Protein AF-A0AAU9UBU6-F1 (afdb_monomer_lite)

pLDDT: mean 78.29, std 16.38, range [29.89, 96.75]

Sequence (109 aa):
MESQPGSSRQNLKDINSPRKKRQKTETTLYRTENRPIFYMDETWVNAGHTVSKTYVDTTITSKRKAFMEGLNTGAKNPTSKGRRLIVVHMGNENGFVEGSDDIFKSKNR

Radius of gyration: 22.54 Å; chains: 1; bounding box: 45×50×51 Å

Secondary structure (DSSP, 8-state):
---PPP-----HHHHT-HHHHHHHHHHHHHHHTT----EEEEEEEETT---SS----SS---HHHHHHTT----PPPPSSS--EEEEEEEEETTEEPTT--EEEEPPP-

Organism: Euphydryas editha (NCBI:txid104508)

Structure (mmCIF, N/CA/C/O backbone):
data_AF-A0AAU9UBU6-F1
#
_entry.id   AF-A0AAU9UBU6-F1
#
loop_
_atom_site.group_PDB
_atom_site.id
_atom_site.type_symbol
_atom_site.label_atom_id
_atom_site.label_alt_id
_atom_site.label_comp_id
_atom_site.label_asym_id
_atom_site.label_entity_id
_atom_site.label_seq_id
_atom_site.pdbx_PDB_ins_code
_atom_site.Cartn_x
_atom_site.Cartn_y
_atom_site.Cartn_z
_atom_site.occupancy
_atom_site.B_iso_or_equiv
_atom_site.auth_seq_id
_atom_site.auth_comp_id
_atom_site.auth_asym_id
_atom_site.auth_atom_id
_atom_site.pdbx_PDB_model_num
ATOM 1 N N . MET A 1 1 ? 16.026 32.617 -10.563 1.00 37.94 1 MET A N 1
ATOM 2 C CA . MET A 1 1 ? 14.874 31.820 -11.031 1.00 37.94 1 MET A CA 1
ATOM 3 C C . MET A 1 1 ? 14.283 31.163 -9.800 1.00 37.94 1 MET A C 1
ATOM 5 O O . MET A 1 1 ? 14.974 30.425 -9.114 1.00 37.94 1 MET A O 1
ATOM 9 N N . GLU A 1 2 ? 13.101 31.627 -9.429 1.00 29.89 2 GLU A N 1
ATOM 10 C CA . GLU A 1 2 ? 12.518 31.578 -8.089 1.00 29.89 2 GLU A CA 1
ATOM 11 C C . GLU A 1 2 ? 11.993 30.173 -7.751 1.00 29.89 2 GLU A C 1
ATOM 13 O O . GLU A 1 2 ? 11.184 29.603 -8.483 1.00 29.89 2 GLU A O 1
ATOM 18 N N . SER A 1 3 ? 12.487 29.593 -6.657 1.00 34.97 3 SER A N 1
ATOM 19 C CA . SER A 1 3 ? 12.009 28.323 -6.113 1.00 34.97 3 SER A CA 1
ATOM 20 C C . SER A 1 3 ? 10.662 28.533 -5.420 1.00 34.97 3 SER A C 1
ATOM 22 O O . SER A 1 3 ? 10.596 29.173 -4.371 1.00 34.97 3 SER A O 1
ATOM 24 N N . GLN A 1 4 ? 9.595 27.980 -5.992 1.00 38.53 4 GLN A N 1
ATOM 25 C CA . GLN A 1 4 ? 8.274 27.923 -5.362 1.00 38.53 4 GLN A CA 1
ATOM 26 C C . GLN A 1 4 ? 8.366 27.159 -4.022 1.00 38.53 4 GLN A C 1
ATOM 28 O O . GLN A 1 4 ? 8.841 26.018 -4.020 1.00 38.53 4 GLN A O 1
ATOM 33 N N . PRO A 1 5 ? 7.943 27.737 -2.882 1.00 39.50 5 PRO A N 1
ATOM 34 C CA . PRO A 1 5 ? 7.977 27.039 -1.605 1.00 39.50 5 PRO A CA 1
ATOM 35 C C . PRO A 1 5 ? 6.912 25.938 -1.575 1.00 39.50 5 PRO A C 1
ATOM 37 O O . PRO A 1 5 ? 5.749 26.148 -1.919 1.00 39.50 5 PRO A O 1
ATOM 40 N N . GLY A 1 6 ? 7.340 24.747 -1.153 1.00 39.25 6 GLY A N 1
ATOM 41 C CA . GLY A 1 6 ? 6.499 23.569 -0.995 1.00 39.25 6 GLY A CA 1
ATOM 42 C C . GLY A 1 6 ? 5.266 23.841 -0.134 1.00 39.25 6 GLY A C 1
ATOM 43 O O . GLY A 1 6 ? 5.326 24.508 0.900 1.00 39.25 6 GLY A O 1
ATOM 44 N N . SER A 1 7 ? 4.143 23.282 -0.581 1.00 38.84 7 SER A N 1
ATOM 45 C CA . SER A 1 7 ? 2.844 23.291 0.089 1.00 38.84 7 SER A CA 1
ATOM 46 C C . SER A 1 7 ? 2.886 22.466 1.385 1.00 38.84 7 SER A C 1
ATOM 48 O O . SER A 1 7 ? 2.368 21.358 1.462 1.00 38.84 7 SER A O 1
ATOM 50 N N . SER A 1 8 ? 3.533 23.006 2.418 1.00 45.56 8 SER A N 1
ATOM 51 C CA . SER A 1 8 ? 3.509 22.490 3.791 1.00 45.56 8 SER A CA 1
ATOM 52 C C . SER A 1 8 ? 2.718 23.440 4.680 1.00 45.56 8 SER A C 1
ATOM 54 O O . SER A 1 8 ? 3.243 24.075 5.590 1.00 45.56 8 SER A O 1
ATOM 56 N N . ARG A 1 9 ? 1.418 23.544 4.405 1.00 45.09 9 ARG A N 1
ATOM 57 C CA . ARG A 1 9 ? 0.410 23.973 5.380 1.00 45.09 9 ARG A CA 1
ATOM 58 C C . ARG A 1 9 ? -0.836 23.127 5.150 1.00 45.09 9 ARG A C 1
ATOM 60 O O . ARG A 1 9 ? -1.749 23.542 4.445 1.00 45.09 9 ARG A O 1
ATOM 67 N N . GLN A 1 10 ? -0.880 21.930 5.739 1.00 51.00 10 GLN A N 1
ATOM 68 C CA . GLN A 1 10 ? -2.179 21.309 6.001 1.00 51.00 10 GLN A CA 1
ATOM 69 C C . GLN A 1 10 ? -2.999 22.331 6.799 1.00 51.00 10 GLN A C 1
ATOM 71 O O . GLN A 1 10 ? -2.522 22.862 7.806 1.00 51.00 10 GLN A O 1
ATOM 76 N N . ASN A 1 11 ? -4.184 22.687 6.306 1.00 52.12 11 ASN A N 1
ATOM 77 C CA . ASN A 1 11 ? -5.015 23.702 6.933 1.00 52.12 11 ASN A CA 1
ATOM 78 C C . ASN A 1 11 ? -5.342 23.265 8.370 1.00 52.12 11 ASN A C 1
ATOM 80 O O . ASN A 1 11 ? -5.914 22.200 8.585 1.00 52.12 11 ASN A O 1
ATOM 84 N N . LEU A 1 12 ? -5.051 24.111 9.365 1.00 50.69 12 LEU A N 1
ATOM 85 C CA . LEU A 1 12 ? -5.399 23.890 10.782 1.00 50.69 12 LEU A CA 1
ATOM 86 C C . LEU A 1 12 ? -6.899 23.560 10.982 1.00 50.69 12 LEU A C 1
ATOM 88 O O . LEU A 1 12 ? -7.284 22.899 11.947 1.00 50.69 12 LEU A O 1
ATOM 92 N N . LYS A 1 13 ? -7.742 23.968 10.024 1.00 54.09 13 LYS A N 1
ATOM 93 C CA . LYS A 1 13 ? -9.177 23.664 9.944 1.00 54.09 13 LYS A CA 1
ATOM 94 C C . LYS A 1 13 ? -9.475 22.163 9.791 1.00 54.09 13 LYS A C 1
ATOM 96 O O . LYS A 1 13 ? -10.476 21.691 10.324 1.00 54.09 13 LYS A O 1
ATOM 101 N N . ASP A 1 14 ? -8.591 21.400 9.152 1.00 60.66 14 ASP A N 1
ATOM 102 C CA . ASP A 1 14 ? -8.806 19.974 8.877 1.00 60.66 14 ASP A CA 1
ATOM 103 C C . ASP A 1 14 ? -8.525 19.092 10.096 1.00 60.66 14 ASP A C 1
ATOM 105 O O . ASP A 1 14 ? -9.095 18.006 10.221 1.00 60.66 14 ASP A O 1
ATOM 109 N N . ILE A 1 15 ? -7.666 19.550 11.015 1.00 61.66 15 ILE A N 1
ATOM 110 C CA . ILE A 1 15 ? -7.303 18.836 12.251 1.00 61.66 15 ILE A CA 1
ATOM 111 C C . ILE A 1 15 ? -8.511 18.735 13.194 1.00 61.66 15 ILE A C 1
ATOM 113 O O . ILE A 1 15 ? -8.723 17.695 13.813 1.00 61.66 15 ILE A O 1
ATOM 117 N N . ASN A 1 16 ? -9.347 19.776 13.239 1.00 71.88 16 ASN A N 1
ATOM 118 C CA . ASN A 1 16 ? -10.497 19.877 14.142 1.00 71.88 16 ASN A CA 1
ATOM 119 C C . ASN A 1 16 ? -11.857 19.628 13.472 1.00 71.88 16 ASN A C 1
ATOM 121 O O . ASN A 1 16 ? -12.894 19.920 14.075 1.00 71.88 16 ASN A O 1
ATOM 125 N N . SER A 1 17 ? -11.874 19.083 12.253 1.00 81.19 17 SER A N 1
ATOM 126 C CA . SER A 1 17 ? -13.122 18.816 11.535 1.00 81.19 17 SER A CA 1
ATOM 127 C C . SER A 1 17 ? -14.050 17.870 12.327 1.00 81.19 17 SER A C 1
ATOM 129 O O . SER A 1 17 ? -13.572 16.912 12.950 1.00 81.19 17 SER A O 1
ATOM 131 N N . PRO A 1 18 ? -15.384 18.076 12.293 1.00 83.44 18 PRO A N 1
ATOM 132 C CA . PRO A 1 18 ? -16.340 17.196 12.973 1.00 83.44 18 PRO A CA 1
ATOM 133 C C . PRO A 1 18 ? -16.183 15.721 12.584 1.00 83.44 18 PRO A C 1
ATOM 135 O O . PRO A 1 18 ? -16.309 14.835 13.426 1.00 83.44 18 PRO A O 1
ATOM 138 N N . ARG A 1 19 ? -15.824 15.454 11.319 1.00 82.75 19 ARG A N 1
ATOM 139 C CA . ARG A 1 19 ? -15.543 14.101 10.821 1.00 82.75 19 ARG A CA 1
ATOM 140 C C . ARG A 1 19 ? -14.370 13.435 11.539 1.00 82.75 19 ARG A C 1
ATOM 142 O O . ARG A 1 19 ? -14.538 12.314 12.009 1.00 82.75 19 ARG A O 1
ATOM 149 N N . LYS A 1 20 ? -13.218 14.110 11.665 1.00 79.94 20 LYS A N 1
ATOM 150 C CA . LYS A 1 20 ? -12.055 13.545 12.377 1.00 79.94 20 LYS A CA 1
ATOM 151 C C . LYS A 1 20 ? -12.348 13.309 13.854 1.00 79.94 20 LYS A C 1
ATOM 153 O O . LYS A 1 20 ? -11.949 12.279 14.393 1.00 79.94 20 LYS A O 1
ATOM 158 N N . LYS A 1 21 ? -13.065 14.236 14.501 1.00 81.25 21 LYS A N 1
ATOM 159 C CA . LYS A 1 21 ? -13.488 14.071 15.900 1.00 81.25 21 LYS A CA 1
ATOM 160 C C . LYS A 1 21 ? -14.355 12.822 16.067 1.00 81.25 21 LYS A C 1
ATOM 162 O O . LYS A 1 21 ? -14.033 11.989 16.904 1.00 81.25 21 LYS A O 1
ATOM 167 N N . ARG A 1 22 ? -15.379 12.653 15.221 1.00 83.94 22 ARG A N 1
ATOM 168 C CA . ARG A 1 22 ? -16.263 11.477 15.242 1.00 83.94 22 ARG A CA 1
ATOM 169 C C . ARG A 1 22 ? -15.494 10.172 15.042 1.00 83.94 22 ARG A C 1
ATOM 171 O O . ARG A 1 22 ? -15.649 9.261 15.845 1.00 83.94 22 ARG A O 1
ATOM 178 N N . GLN A 1 23 ? -14.622 10.110 14.034 1.00 84.25 23 GLN A N 1
ATOM 179 C CA . GLN A 1 23 ? -13.811 8.921 13.766 1.00 84.25 23 GLN A CA 1
ATOM 180 C C . GLN A 1 23 ? -12.959 8.535 14.982 1.00 84.25 23 GLN A C 1
ATOM 182 O O . GLN A 1 23 ? -12.974 7.383 15.398 1.00 84.25 23 GLN A O 1
ATOM 187 N N . LYS A 1 24 ? -12.273 9.504 15.607 1.00 80.19 24 LYS A N 1
ATOM 188 C CA . LYS A 1 24 ? -11.465 9.260 16.811 1.00 80.19 24 LYS A CA 1
ATOM 189 C C . LYS A 1 24 ? -12.307 8.723 17.975 1.00 80.19 24 LYS A C 1
ATOM 191 O O . LYS A 1 24 ? -11.853 7.820 18.681 1.00 80.19 24 LYS A O 1
ATOM 196 N N . THR A 1 25 ? -13.517 9.252 18.161 1.00 86.69 25 THR A N 1
ATOM 197 C CA . THR A 1 25 ? -14.455 8.772 19.186 1.00 86.69 25 THR A CA 1
ATOM 198 C C . THR A 1 25 ? -14.891 7.335 18.904 1.00 86.69 25 THR A C 1
ATOM 200 O O . THR A 1 25 ? -14.771 6.488 19.782 1.00 86.69 25 THR A O 1
ATOM 203 N N . GLU A 1 26 ? -15.305 7.026 17.675 1.00 87.94 26 GLU A N 1
ATOM 204 C CA . GLU A 1 26 ? -15.742 5.681 17.272 1.00 87.94 26 GLU A CA 1
ATOM 205 C C . GLU A 1 26 ? -14.627 4.645 17.400 1.00 87.94 26 GLU A C 1
ATOM 207 O O . GLU A 1 26 ? -14.831 3.583 17.978 1.00 87.94 26 GLU A O 1
ATOM 212 N N . THR A 1 27 ? -13.413 4.968 16.946 1.00 88.06 27 THR A N 1
ATOM 213 C CA . THR A 1 27 ? -12.263 4.068 17.100 1.00 88.06 27 THR A CA 1
ATOM 214 C C . THR A 1 27 ? -11.952 3.803 18.576 1.00 88.06 27 THR A C 1
ATOM 216 O O . THR A 1 27 ? -11.604 2.684 18.935 1.00 88.06 27 THR A O 1
ATOM 219 N N . THR A 1 28 ? -12.088 4.809 19.446 1.00 90.69 28 THR A N 1
ATOM 220 C CA . THR A 1 28 ? -11.907 4.625 20.897 1.00 90.69 28 THR A CA 1
ATOM 221 C C . THR A 1 28 ? -12.964 3.684 21.475 1.00 90.69 28 THR A C 1
ATOM 223 O O . THR A 1 28 ? -12.606 2.757 22.194 1.00 90.69 28 THR A O 1
ATOM 226 N N . LEU A 1 29 ? -14.236 3.872 21.110 1.00 93.38 29 LEU A N 1
ATOM 227 C CA . LEU A 1 29 ? -15.342 3.017 21.554 1.00 93.38 29 LEU A CA 1
ATOM 228 C C . LEU A 1 29 ? -15.152 1.559 21.108 1.00 93.38 29 LEU A C 1
ATOM 230 O O . LEU A 1 29 ? -15.244 0.641 21.918 1.00 93.38 29 LEU A O 1
ATOM 234 N N . TYR A 1 30 ? -14.789 1.329 19.846 1.00 91.81 30 TYR A N 1
ATOM 235 C CA . TYR A 1 30 ? -14.557 -0.029 19.346 1.00 91.81 30 TYR A CA 1
ATOM 236 C C . TYR A 1 30 ? -13.368 -0.719 20.019 1.00 91.81 30 TYR A C 1
ATOM 238 O O . TYR A 1 30 ? -13.436 -1.920 20.274 1.00 91.81 30 TYR A O 1
ATOM 246 N N . ARG A 1 31 ? -12.319 0.031 20.388 1.00 91.00 31 ARG A N 1
ATOM 247 C CA . ARG A 1 31 ? -11.218 -0.509 21.204 1.00 91.00 31 ARG A CA 1
ATOM 248 C C . ARG A 1 31 ? -11.679 -0.878 22.611 1.00 91.00 31 ARG A C 1
ATOM 250 O O . ARG A 1 31 ? -11.281 -1.925 23.102 1.00 91.00 31 ARG A O 1
ATOM 257 N N . THR A 1 32 ? -12.534 -0.071 23.246 1.00 94.31 32 THR A N 1
ATOM 258 C CA . THR A 1 32 ? -13.089 -0.417 24.569 1.00 94.31 32 THR A CA 1
ATOM 259 C C . THR A 1 32 ? -14.005 -1.639 24.527 1.00 94.31 32 THR A C 1
ATOM 261 O O . THR A 1 32 ? -14.064 -2.389 25.493 1.00 94.31 32 THR A O 1
ATOM 264 N N . GLU A 1 33 ? -14.674 -1.875 23.397 1.00 95.06 33 GLU A N 1
ATOM 265 C CA . GLU A 1 33 ? -15.515 -3.054 23.158 1.00 95.06 33 GLU A CA 1
ATOM 266 C C . GLU A 1 33 ? -14.715 -4.295 22.707 1.00 95.06 33 GLU A C 1
ATOM 268 O O . GLU A 1 33 ? -15.321 -5.317 22.392 1.00 95.06 33 GLU A O 1
ATOM 273 N N . ASN A 1 34 ? -13.375 -4.232 22.644 1.00 92.81 34 ASN A N 1
ATOM 274 C CA . ASN A 1 34 ? -12.510 -5.290 22.096 1.00 92.81 34 ASN A CA 1
ATOM 275 C C . ASN A 1 34 ? -12.925 -5.758 20.689 1.00 92.81 34 ASN A C 1
ATOM 277 O O . ASN A 1 34 ? -12.823 -6.937 20.343 1.00 92.81 34 ASN A O 1
ATOM 281 N N . ARG A 1 35 ? -13.411 -4.834 19.856 1.00 93.06 35 ARG A N 1
ATOM 282 C CA . ARG A 1 35 ? -13.808 -5.139 18.481 1.00 93.06 35 ARG A CA 1
ATOM 283 C C . ARG A 1 35 ? -12.622 -4.977 17.536 1.00 93.06 35 ARG A C 1
ATOM 285 O O . ARG A 1 35 ? -11.883 -3.999 17.660 1.00 93.06 35 ARG A O 1
ATOM 292 N N . PRO A 1 36 ? -12.464 -5.876 16.550 1.00 90.44 36 PRO A N 1
ATOM 293 C CA . PRO A 1 36 ? -11.414 -5.734 15.555 1.00 90.44 36 PRO A CA 1
ATOM 294 C C . PRO A 1 36 ? -11.673 -4.490 14.699 1.00 90.44 36 PRO A C 1
ATOM 296 O O . PRO A 1 36 ? -12.783 -4.274 14.206 1.00 90.44 36 PRO A O 1
ATOM 299 N N . ILE A 1 37 ? -10.636 -3.671 14.523 1.00 93.44 37 ILE A N 1
ATOM 300 C CA . ILE A 1 37 ? -10.690 -2.454 13.711 1.00 93.44 37 ILE A CA 1
ATOM 301 C C . ILE A 1 37 ? -9.876 -2.683 12.450 1.00 93.44 37 ILE A C 1
ATOM 303 O O . ILE A 1 37 ? -8.671 -2.920 12.519 1.00 93.44 37 ILE A O 1
ATOM 307 N N . PHE A 1 38 ? -10.545 -2.568 11.308 1.00 94.19 38 PHE A N 1
ATOM 308 C CA . PHE A 1 38 ? -9.917 -2.640 10.000 1.00 94.19 38 PHE A CA 1
ATOM 309 C C . PHE A 1 38 ? -9.831 -1.248 9.383 1.00 94.19 38 PHE A C 1
ATOM 311 O O . PHE A 1 38 ? -10.767 -0.449 9.462 1.00 94.19 38 PHE A O 1
ATOM 318 N N . TYR A 1 39 ? -8.694 -0.974 8.765 1.00 92.81 39 TYR A N 1
ATOM 319 C CA . TYR A 1 39 ? -8.417 0.230 8.004 1.00 92.81 39 TYR A CA 1
ATOM 320 C C . TYR A 1 39 ? -8.344 -0.148 6.527 1.00 92.81 39 TYR A C 1
ATOM 322 O O . TYR A 1 39 ? -7.861 -1.226 6.180 1.00 92.81 39 TYR A O 1
ATOM 330 N N . MET A 1 40 ? -8.830 0.743 5.671 1.00 94.69 40 MET A N 1
ATOM 331 C CA . MET A 1 40 ? -8.763 0.610 4.222 1.00 94.69 40 MET A CA 1
ATOM 332 C C . MET A 1 40 ? -8.025 1.817 3.671 1.00 94.69 40 MET A C 1
ATOM 334 O O . MET A 1 40 ? -8.298 2.942 4.098 1.00 94.69 40 MET A O 1
ATOM 338 N N . ASP A 1 41 ? -7.114 1.578 2.737 1.00 93.62 41 ASP A N 1
ATOM 339 C CA . ASP A 1 41 ? -6.385 2.646 2.066 1.00 93.62 41 ASP A CA 1
ATOM 340 C C . ASP A 1 41 ? -6.216 2.366 0.571 1.00 93.62 41 ASP A C 1
ATOM 342 O O . ASP A 1 41 ? -6.226 1.217 0.117 1.00 93.62 41 ASP A O 1
ATOM 346 N N . GLU A 1 42 ? -6.078 3.449 -0.191 1.00 94.00 42 GLU A N 1
ATOM 347 C CA . GLU A 1 42 ? -5.934 3.444 -1.642 1.00 94.00 42 GLU A CA 1
ATOM 348 C C . GLU A 1 42 ? -4.545 3.960 -2.028 1.00 94.00 42 GLU A C 1
ATOM 350 O O . GLU A 1 42 ? -4.181 5.107 -1.768 1.00 94.00 42 GLU A O 1
ATOM 355 N N . THR A 1 43 ? -3.763 3.123 -2.710 1.00 91.44 43 THR A N 1
ATOM 356 C CA . THR A 1 43 ? -2.422 3.470 -3.190 1.00 91.44 43 THR A CA 1
ATOM 357 C C . THR A 1 43 ? -2.362 3.487 -4.713 1.00 91.44 43 THR A C 1
ATOM 359 O O . THR A 1 43 ? -2.734 2.531 -5.393 1.00 91.44 43 THR A O 1
ATOM 362 N N . TRP A 1 44 ? -1.816 4.574 -5.262 1.00 88.12 44 TRP A N 1
ATOM 363 C CA . TRP A 1 44 ? -1.635 4.766 -6.700 1.00 88.12 44 TRP A CA 1
ATOM 364 C C . TRP A 1 44 ? -0.212 4.394 -7.117 1.00 88.12 44 TRP A C 1
ATOM 366 O O . TRP A 1 44 ? 0.751 5.085 -6.780 1.00 88.12 44 TRP A O 1
ATOM 376 N N . VAL A 1 45 ? -0.067 3.337 -7.914 1.00 86.25 45 VAL A N 1
ATOM 377 C CA . VAL A 1 45 ? 1.222 2.887 -8.449 1.00 86.25 45 VAL A CA 1
ATOM 378 C C . VAL A 1 45 ? 1.341 3.292 -9.916 1.00 86.25 45 VAL A C 1
ATOM 380 O O . VAL A 1 45 ? 0.548 2.888 -10.769 1.00 86.25 45 VAL A O 1
ATOM 383 N N . ASN A 1 46 ? 2.355 4.097 -10.233 1.00 82.25 46 ASN A N 1
ATOM 384 C CA . ASN A 1 46 ? 2.647 4.507 -11.606 1.00 82.25 46 ASN A CA 1
ATOM 385 C C . ASN A 1 46 ? 3.574 3.484 -12.282 1.00 82.25 46 ASN A C 1
ATOM 387 O O . ASN A 1 46 ? 4.591 3.105 -11.708 1.00 82.25 46 ASN A O 1
ATOM 391 N N . ALA A 1 47 ? 3.300 3.1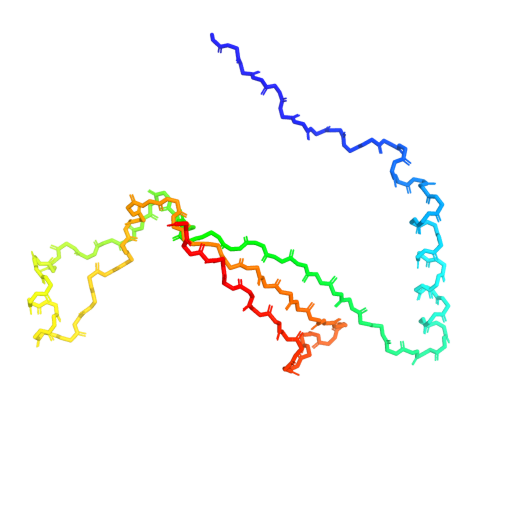11 -13.536 1.00 70.81 47 ALA A N 1
ATOM 392 C CA . ALA A 1 47 ? 4.184 2.235 -14.320 1.00 70.81 47 ALA A CA 1
ATOM 393 C C . ALA A 1 47 ? 5.589 2.818 -14.564 1.00 70.81 47 ALA A C 1
ATOM 395 O O . ALA A 1 47 ? 6.503 2.085 -14.930 1.00 70.81 47 ALA A O 1
ATOM 396 N N . GLY A 1 48 ? 5.761 4.126 -14.366 1.00 69.69 48 GLY A N 1
ATOM 397 C CA . GLY A 1 48 ? 7.053 4.804 -14.410 1.00 69.69 48 GLY A CA 1
ATOM 398 C C . GLY A 1 48 ? 7.754 4.957 -13.061 1.00 69.69 48 GLY A C 1
ATOM 399 O O . GLY A 1 48 ? 8.660 5.779 -12.970 1.00 69.69 48 GLY A O 1
ATOM 400 N N . HIS A 1 49 ? 7.325 4.255 -12.006 1.00 69.19 49 HIS A N 1
ATOM 401 C CA . HIS A 1 49 ? 7.977 4.343 -10.700 1.00 69.19 49 HIS A CA 1
ATOM 402 C C . HIS A 1 49 ? 9.356 3.671 -10.763 1.00 69.19 49 HIS A C 1
ATOM 404 O O . HIS A 1 49 ? 9.501 2.476 -10.527 1.00 69.19 49 HIS A O 1
ATOM 410 N N . THR A 1 50 ? 10.371 4.451 -11.129 1.00 66.69 50 THR A N 1
ATOM 411 C CA . THR A 1 50 ? 11.767 4.017 -11.175 1.00 66.69 50 THR A CA 1
ATOM 412 C C . THR A 1 50 ? 12.649 4.934 -10.352 1.00 66.69 50 THR A C 1
ATOM 414 O O . THR A 1 50 ? 12.403 6.134 -10.245 1.00 66.69 50 THR A O 1
ATOM 417 N N . VAL A 1 51 ? 13.708 4.362 -9.791 1.00 66.12 51 VAL A N 1
ATOM 418 C CA . VAL A 1 51 ? 14.778 5.116 -9.138 1.00 66.12 51 VAL A CA 1
ATOM 419 C C . VAL A 1 51 ? 15.606 5.868 -10.184 1.00 66.12 51 VAL A C 1
ATOM 421 O O . VAL A 1 51 ? 15.833 5.363 -11.281 1.00 66.12 51 VAL A O 1
ATOM 424 N N . SER A 1 52 ? 16.071 7.078 -9.855 1.00 65.12 52 SER A N 1
ATOM 425 C CA . SER A 1 52 ? 16.902 7.901 -10.756 1.00 65.12 52 SER A CA 1
ATOM 426 C C . SER A 1 52 ? 18.240 7.246 -11.106 1.00 65.12 52 SER A C 1
ATOM 428 O O . SER A 1 52 ? 18.841 7.557 -12.133 1.00 65.12 52 SER A O 1
ATOM 430 N N . LYS A 1 53 ? 18.701 6.331 -10.251 1.00 72.69 53 LYS A N 1
ATOM 431 C CA . LYS A 1 53 ? 19.879 5.495 -10.449 1.00 72.69 53 LYS A CA 1
ATOM 432 C C . LYS A 1 53 ? 19.478 4.053 -10.200 1.00 72.69 53 LYS A C 1
ATOM 434 O O . LYS A 1 53 ? 18.990 3.737 -9.119 1.00 72.69 53 LYS A O 1
ATOM 439 N N . THR A 1 54 ? 19.703 3.190 -11.178 1.00 73.12 54 THR A N 1
ATOM 440 C CA . THR A 1 54 ? 19.561 1.743 -11.026 1.00 73.12 54 THR A CA 1
ATOM 441 C C . THR A 1 54 ? 20.889 1.077 -11.355 1.00 73.12 54 THR A C 1
ATOM 443 O O . THR A 1 54 ? 21.669 1.612 -12.146 1.00 73.12 54 THR A O 1
ATOM 446 N N . TYR A 1 55 ? 21.173 -0.054 -10.718 1.00 72.94 55 TYR A N 1
ATOM 447 C CA . TYR A 1 55 ? 22.359 -0.835 -11.038 1.00 72.94 55 TYR A CA 1
ATOM 448 C C . TYR A 1 55 ? 22.107 -1.569 -12.357 1.00 72.94 55 TYR A C 1
ATOM 450 O O . TYR A 1 55 ? 21.147 -2.332 -12.472 1.00 72.94 55 TYR A O 1
ATOM 458 N N . VAL A 1 56 ? 22.942 -1.303 -13.360 1.00 72.88 56 VAL A N 1
ATOM 459 C CA . VAL A 1 56 ? 22.871 -1.947 -14.675 1.00 72.88 56 VAL A CA 1
ATOM 460 C C . VAL A 1 56 ? 24.132 -2.772 -14.851 1.00 72.88 56 VAL A C 1
ATOM 462 O O . VAL A 1 56 ? 25.236 -2.238 -14.762 1.00 72.88 56 VAL A O 1
ATOM 465 N N . ASP A 1 57 ? 23.958 -4.063 -15.109 1.00 77.00 57 ASP A N 1
ATOM 466 C CA . ASP A 1 57 ? 25.064 -4.936 -15.473 1.00 77.00 57 ASP A CA 1
ATOM 467 C C . ASP A 1 57 ? 25.565 -4.574 -16.880 1.00 77.00 57 ASP A C 1
ATOM 469 O O . ASP A 1 57 ? 24.844 -4.705 -17.871 1.00 77.00 57 ASP A O 1
ATOM 473 N N . THR A 1 58 ? 26.802 -4.086 -16.963 1.00 78.75 58 THR A N 1
ATOM 474 C CA . THR A 1 58 ? 27.445 -3.672 -18.217 1.00 78.75 58 THR A CA 1
ATOM 475 C C . THR A 1 58 ? 28.063 -4.839 -18.989 1.00 78.75 58 THR A C 1
ATOM 477 O O . THR A 1 58 ? 28.421 -4.673 -20.155 1.00 78.75 58 THR A O 1
ATOM 480 N N . THR A 1 59 ? 28.166 -6.029 -18.387 1.00 81.06 59 THR A N 1
ATOM 481 C CA . THR A 1 59 ? 28.711 -7.232 -19.041 1.00 81.06 59 THR A CA 1
ATOM 482 C C . THR A 1 59 ? 27.718 -7.870 -20.022 1.00 81.06 59 THR A C 1
ATOM 484 O O . THR A 1 59 ? 28.098 -8.599 -20.956 1.00 81.06 59 THR A O 1
ATOM 487 N N . ILE A 1 60 ? 26.433 -7.550 -19.850 1.00 78.69 60 ILE A N 1
ATOM 488 C CA . ILE A 1 60 ? 25.336 -7.982 -20.705 1.00 78.69 60 ILE A CA 1
ATOM 489 C C . ILE A 1 60 ? 25.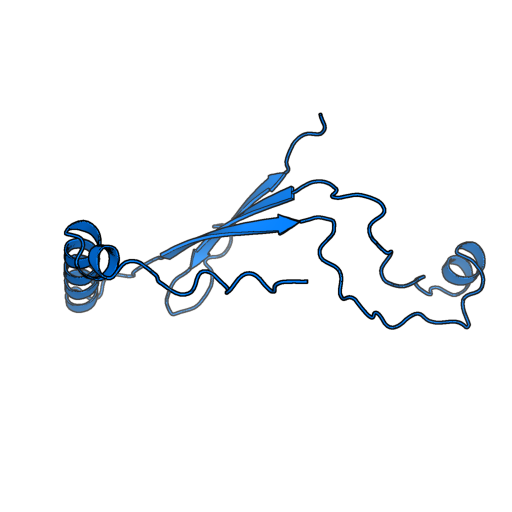203 -7.005 -21.875 1.00 78.69 60 ILE A C 1
ATOM 491 O O . ILE A 1 60 ? 24.529 -5.980 -21.811 1.00 78.69 60 ILE A O 1
ATOM 495 N N . THR A 1 61 ? 25.828 -7.351 -22.997 1.00 78.62 61 THR A N 1
ATOM 496 C CA . THR A 1 61 ? 25.852 -6.508 -24.203 1.00 78.62 61 THR A CA 1
ATOM 497 C C . THR A 1 61 ? 24.586 -6.613 -25.056 1.00 78.62 61 THR A C 1
ATOM 499 O O . THR A 1 61 ? 24.322 -5.746 -25.887 1.00 78.62 61 THR A O 1
ATOM 502 N N . SER A 1 62 ? 23.779 -7.667 -24.884 1.00 81.69 62 SER A N 1
ATOM 503 C CA . SER A 1 62 ? 22.520 -7.828 -25.616 1.00 81.69 62 SER A CA 1
ATOM 504 C C . SER A 1 62 ? 21.504 -8.691 -24.868 1.00 81.69 62 SER A C 1
ATOM 506 O O . SER A 1 62 ? 21.860 -9.588 -24.104 1.00 81.69 62 SER A O 1
ATOM 508 N N . LYS A 1 63 ? 20.214 -8.486 -25.175 1.00 79.88 63 LYS A N 1
ATOM 509 C CA . LYS A 1 63 ? 19.110 -9.333 -24.681 1.00 79.88 63 LYS A CA 1
ATOM 510 C C . LYS A 1 63 ? 19.291 -10.808 -25.047 1.00 79.88 63 LYS A C 1
ATOM 512 O O . LYS A 1 63 ? 18.905 -11.675 -24.276 1.00 79.88 63 LYS A O 1
ATOM 517 N N . ARG A 1 64 ? 19.862 -11.087 -26.226 1.00 84.94 64 ARG A N 1
ATOM 518 C CA . ARG A 1 64 ? 20.096 -12.455 -26.705 1.00 84.94 64 ARG A CA 1
ATOM 519 C C . ARG A 1 64 ? 21.153 -13.161 -25.859 1.00 84.94 64 ARG A C 1
ATOM 521 O O . ARG A 1 64 ? 20.934 -14.302 -25.478 1.00 84.94 64 ARG A O 1
ATOM 528 N N . LYS A 1 65 ? 22.258 -12.477 -25.542 1.00 84.88 65 LYS A N 1
ATOM 529 C CA . LYS A 1 65 ? 23.299 -12.999 -24.645 1.00 84.88 65 LYS A CA 1
ATOM 530 C C . LYS A 1 65 ? 22.731 -13.262 -23.248 1.00 84.88 65 LYS A C 1
ATOM 532 O O . LYS A 1 65 ? 22.872 -14.369 -22.753 1.00 84.88 65 LYS A O 1
ATOM 537 N N . ALA A 1 66 ? 21.990 -12.297 -22.694 1.00 85.38 66 ALA A N 1
ATOM 538 C CA . ALA A 1 66 ? 21.323 -12.449 -21.399 1.00 85.38 66 ALA A CA 1
ATOM 539 C C . ALA A 1 66 ? 20.434 -13.702 -21.356 1.00 85.38 66 ALA A C 1
ATOM 541 O O . ALA A 1 66 ? 20.544 -14.511 -20.447 1.00 85.38 66 ALA A O 1
ATOM 542 N N . PHE A 1 67 ? 19.609 -13.903 -22.389 1.00 84.62 67 PHE A N 1
ATOM 543 C CA . PHE A 1 67 ? 18.723 -15.061 -22.485 1.00 84.62 67 PHE A CA 1
ATOM 544 C C . PHE A 1 67 ? 19.481 -16.394 -22.559 1.00 84.62 67 PHE A C 1
ATOM 546 O O . PHE A 1 67 ? 19.102 -17.340 -21.878 1.00 84.62 67 PHE A O 1
ATOM 553 N N . MET A 1 68 ? 20.552 -16.471 -23.356 1.00 88.19 68 MET A N 1
ATOM 554 C CA . MET A 1 68 ? 21.360 -17.694 -23.473 1.00 88.19 68 MET A CA 1
ATOM 555 C C . MET A 1 68 ? 22.133 -18.018 -22.187 1.00 88.19 68 MET A C 1
ATOM 557 O O . MET A 1 68 ? 22.348 -19.187 -21.893 1.00 88.19 68 MET A O 1
ATOM 561 N N . GLU A 1 69 ? 22.522 -16.999 -21.420 1.00 87.94 69 GLU A N 1
ATOM 562 C CA . GLU A 1 69 ? 23.265 -17.141 -20.160 1.00 87.94 69 GLU A CA 1
ATOM 563 C C . GLU A 1 69 ? 22.346 -17.198 -18.922 1.00 87.94 69 GLU A C 1
ATOM 565 O O . GLU A 1 69 ? 22.831 -17.290 -17.799 1.00 87.94 69 GLU A O 1
ATOM 570 N N . GLY A 1 70 ? 21.019 -17.143 -19.100 1.00 83.94 70 GLY A N 1
ATOM 571 C CA . GLY A 1 70 ? 20.051 -17.140 -17.993 1.00 83.94 70 GLY A CA 1
ATOM 572 C C . GLY A 1 70 ? 20.063 -15.861 -17.141 1.00 83.94 70 GLY A C 1
ATOM 573 O O . GLY A 1 70 ? 19.548 -15.853 -16.025 1.00 83.94 70 GLY A O 1
ATOM 574 N N . LEU A 1 71 ? 20.642 -14.775 -17.654 1.00 82.25 71 LEU A N 1
ATOM 575 C CA . LEU A 1 71 ? 20.756 -13.479 -16.992 1.00 82.25 71 LEU A CA 1
ATOM 576 C C . LEU A 1 71 ? 19.591 -12.547 -17.368 1.00 82.25 71 LEU A C 1
ATOM 578 O O . LEU A 1 71 ? 18.961 -12.677 -18.420 1.00 82.25 71 LEU A O 1
ATOM 582 N N . ASN A 1 72 ? 19.322 -11.546 -16.526 1.00 75.38 72 ASN A N 1
ATOM 583 C CA . ASN A 1 72 ? 18.320 -10.511 -16.793 1.00 75.38 72 ASN A CA 1
ATOM 584 C C . ASN A 1 72 ? 18.999 -9.189 -17.182 1.00 75.38 72 ASN A C 1
ATOM 586 O O . ASN A 1 72 ? 20.016 -8.813 -16.615 1.00 75.38 72 ASN A O 1
ATOM 590 N N . THR A 1 73 ? 18.401 -8.426 -18.097 1.00 74.12 73 THR A N 1
ATOM 591 C CA . THR A 1 73 ? 18.909 -7.118 -18.552 1.00 74.12 73 THR A CA 1
ATOM 592 C C . THR A 1 73 ? 18.665 -5.967 -17.563 1.00 74.12 73 THR A C 1
ATOM 594 O O . THR A 1 73 ? 18.738 -4.803 -17.949 1.00 74.12 73 THR A O 1
ATOM 597 N N . GLY A 1 74 ? 18.313 -6.275 -16.314 1.00 73.31 74 GLY A N 1
ATOM 598 C CA . GLY A 1 74 ? 17.954 -5.289 -15.296 1.00 73.31 74 GLY A CA 1
ATOM 599 C C . GLY A 1 74 ? 16.602 -4.600 -15.526 1.00 73.31 74 GLY A C 1
ATOM 600 O O . GLY A 1 74 ? 15.849 -4.906 -16.458 1.00 73.31 74 GLY A O 1
ATOM 601 N N . ALA A 1 75 ? 16.280 -3.662 -14.632 1.00 70.44 75 ALA A N 1
ATOM 602 C CA . ALA A 1 75 ? 15.060 -2.867 -14.703 1.00 70.44 75 ALA A CA 1
ATOM 603 C C . ALA A 1 75 ? 15.121 -1.900 -15.896 1.00 70.44 75 ALA A C 1
ATOM 605 O O . ALA A 1 75 ? 16.045 -1.098 -16.021 1.00 70.44 75 ALA A O 1
ATOM 606 N N . LYS A 1 76 ? 14.123 -1.960 -16.784 1.00 69.12 76 LYS A N 1
ATOM 607 C CA . LYS A 1 76 ? 14.030 -1.020 -17.906 1.00 69.12 76 LYS A CA 1
ATOM 608 C C . LYS A 1 76 ? 13.568 0.343 -17.416 1.00 69.12 76 LYS A C 1
ATOM 610 O O . LYS A 1 76 ? 12.570 0.438 -16.705 1.00 69.12 76 LYS A O 1
ATOM 615 N N . ASN A 1 77 ? 14.228 1.389 -17.905 1.00 67.75 77 ASN A N 1
ATOM 616 C CA . ASN A 1 77 ? 13.704 2.740 -17.777 1.00 67.75 77 ASN A CA 1
ATOM 617 C C . ASN A 1 77 ? 12.327 2.826 -18.455 1.00 67.75 77 ASN A C 1
ATOM 619 O O . ASN A 1 77 ? 12.147 2.305 -19.565 1.00 67.75 77 ASN A O 1
ATOM 623 N N . PRO A 1 78 ? 11.349 3.472 -17.812 1.00 67.25 78 PRO A N 1
ATOM 624 C CA . PRO A 1 78 ? 10.006 3.558 -18.337 1.00 67.25 78 PRO A CA 1
ATOM 625 C C . PRO A 1 78 ? 10.015 4.504 -19.536 1.00 67.25 78 PRO A C 1
ATOM 627 O O . PRO A 1 78 ? 10.420 5.658 -19.441 1.00 67.25 78 PRO A O 1
ATOM 630 N N . THR A 1 79 ? 9.574 4.014 -20.692 1.00 65.25 79 THR A N 1
ATOM 631 C CA . THR A 1 79 ? 9.559 4.799 -21.940 1.00 65.25 79 THR A CA 1
ATOM 632 C C . THR A 1 79 ? 8.401 5.807 -21.981 1.00 65.25 79 THR A C 1
ATOM 634 O O . THR A 1 79 ? 8.387 6.712 -22.806 1.00 65.25 79 THR A O 1
ATOM 637 N N . SER A 1 80 ? 7.408 5.669 -21.096 1.00 66.62 80 SER A N 1
ATOM 638 C CA . SER A 1 80 ? 6.266 6.582 -20.983 1.00 66.62 80 SER A CA 1
ATOM 639 C C . SER A 1 80 ? 5.731 6.619 -19.548 1.00 66.62 80 SER A C 1
ATOM 641 O O . SER A 1 80 ? 6.107 5.785 -18.725 1.00 66.62 80 SER A O 1
ATOM 643 N N . LYS A 1 81 ? 4.791 7.536 -19.258 1.00 69.88 81 LYS A N 1
ATOM 644 C CA . LYS A 1 81 ? 4.054 7.566 -17.975 1.00 69.88 81 LYS A CA 1
ATOM 645 C C . LYS A 1 81 ? 3.366 6.223 -17.651 1.00 69.88 81 LYS A C 1
ATOM 647 O O . LYS A 1 81 ? 3.139 5.939 -16.478 1.00 69.88 81 LYS A O 1
ATOM 652 N N . GLY A 1 82 ? 3.093 5.407 -18.677 1.00 70.94 82 GLY A N 1
ATOM 653 C CA . GLY A 1 82 ? 2.535 4.060 -18.583 1.00 70.94 82 GLY A CA 1
ATOM 654 C C . GLY A 1 82 ? 1.160 3.994 -17.905 1.00 70.94 82 GLY A C 1
ATOM 655 O O . GLY A 1 82 ? 0.529 5.014 -17.624 1.00 70.94 82 GLY A O 1
ATOM 656 N N . ARG A 1 83 ? 0.661 2.772 -17.689 1.00 77.19 83 ARG A N 1
ATOM 657 C CA . ARG A 1 83 ? -0.610 2.531 -16.984 1.00 77.19 83 ARG A CA 1
ATOM 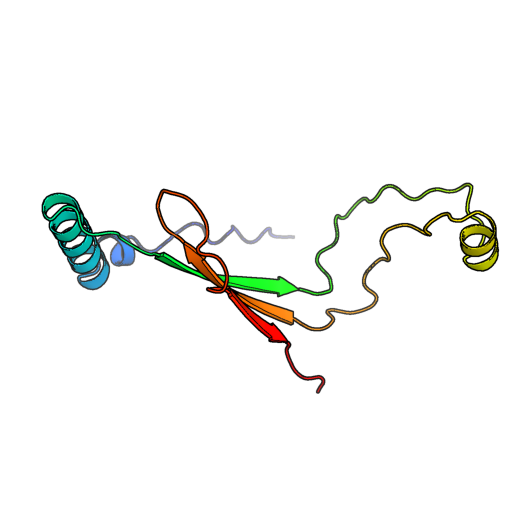658 C C . ARG A 1 83 ? -0.454 2.805 -15.487 1.00 77.19 83 ARG A C 1
ATOM 660 O O . ARG A 1 83 ? 0.647 2.716 -14.947 1.00 77.19 83 ARG A O 1
ATOM 667 N N . ARG A 1 84 ? -1.560 3.106 -14.811 1.00 83.62 84 ARG A N 1
ATOM 668 C CA . ARG A 1 84 ? -1.602 3.182 -13.347 1.00 83.62 84 ARG A CA 1
ATOM 669 C C . ARG A 1 84 ? -2.305 1.958 -12.788 1.00 83.62 84 ARG A C 1
ATOM 671 O O . ARG A 1 84 ? -3.273 1.478 -13.384 1.00 83.62 84 ARG A O 1
ATOM 678 N N . LEU A 1 85 ? -1.795 1.469 -11.667 1.00 89.06 85 LEU A N 1
ATOM 679 C CA . LEU A 1 85 ? -2.507 0.536 -10.808 1.00 89.06 85 LEU A CA 1
ATOM 680 C C . LEU A 1 85 ? -3.056 1.336 -9.635 1.00 89.06 85 LEU A C 1
ATOM 682 O O . LEU A 1 85 ? -2.322 2.115 -9.029 1.00 89.06 85 LEU A O 1
ATOM 686 N N . ILE A 1 86 ? -4.333 1.154 -9.346 1.00 91.50 86 ILE A N 1
ATOM 687 C CA . ILE A 1 86 ? -4.928 1.597 -8.092 1.00 91.50 86 ILE A CA 1
ATOM 688 C C . ILE A 1 86 ? -5.068 0.333 -7.258 1.00 91.50 86 ILE A C 1
ATOM 690 O O . ILE A 1 86 ? -5.714 -0.618 -7.696 1.00 91.50 86 ILE A O 1
ATOM 694 N N . VAL A 1 87 ? -4.391 0.306 -6.118 1.00 92.69 87 VAL A N 1
ATOM 695 C CA . VAL A 1 87 ? -4.414 -0.814 -5.181 1.00 92.69 87 VAL A CA 1
ATOM 696 C C . VAL A 1 87 ? -5.202 -0.365 -3.965 1.00 92.69 87 VAL A C 1
ATOM 698 O O . VAL A 1 87 ? -4.765 0.533 -3.246 1.00 92.69 87 VAL A O 1
ATOM 701 N N . VAL A 1 88 ? -6.359 -0.977 -3.752 1.00 95.50 88 VAL A N 1
ATOM 702 C CA . VAL A 1 88 ? -7.118 -0.856 -2.508 1.00 95.50 88 VAL A CA 1
ATOM 703 C C . VAL A 1 88 ? -6.779 -2.069 -1.661 1.00 95.50 88 VAL A C 1
ATOM 705 O O . VAL A 1 88 ? -6.730 -3.178 -2.183 1.00 95.50 88 VAL A O 1
ATOM 708 N N . HIS A 1 89 ? -6.513 -1.872 -0.377 1.00 95.12 89 HIS A N 1
ATOM 709 C CA . HIS A 1 89 ? -6.214 -2.972 0.536 1.00 95.12 89 HIS A CA 1
ATOM 710 C C . HIS A 1 89 ? -6.844 -2.725 1.902 1.00 95.12 89 HIS A C 1
ATOM 712 O O . HIS A 1 89 ? -7.069 -1.575 2.296 1.00 95.12 89 HIS A O 1
ATOM 718 N N . MET A 1 90 ? -7.103 -3.807 2.634 1.00 96.75 90 MET A N 1
ATOM 719 C CA . MET A 1 90 ? -7.576 -3.757 4.011 1.00 96.75 90 MET A CA 1
ATOM 720 C C . MET A 1 90 ? -6.552 -4.389 4.958 1.00 96.75 90 MET A C 1
ATOM 722 O O . MET A 1 90 ? -5.927 -5.409 4.666 1.00 96.75 90 MET A O 1
ATOM 726 N N . GLY A 1 91 ? -6.387 -3.785 6.130 1.00 95.69 91 GLY A N 1
ATOM 727 C CA . GLY A 1 91 ? -5.510 -4.300 7.174 1.00 95.69 91 GLY A CA 1
ATOM 728 C C . GLY A 1 91 ? -5.969 -3.899 8.566 1.00 95.69 91 GLY A C 1
ATOM 729 O O . GLY A 1 91 ? -6.848 -3.057 8.734 1.00 95.69 91 GLY A O 1
ATOM 730 N N . ASN A 1 92 ? -5.369 -4.505 9.577 1.00 94.38 92 ASN A N 1
ATOM 731 C CA . ASN A 1 92 ? -5.544 -4.142 10.977 1.00 94.38 92 ASN A CA 1
ATOM 732 C C . ASN A 1 92 ? -4.178 -4.111 11.682 1.00 94.38 92 ASN A C 1
ATOM 734 O O . ASN A 1 92 ? -3.128 -4.087 11.042 1.00 94.38 92 ASN A O 1
ATOM 738 N N . GLU A 1 93 ? -4.184 -4.091 13.012 1.00 91.56 93 GLU A N 1
ATOM 739 C CA . GLU A 1 93 ? -2.963 -4.100 13.830 1.00 91.56 93 GLU A CA 1
ATOM 740 C C . GLU A 1 93 ? -2.077 -5.344 13.644 1.00 91.56 93 GLU A C 1
ATOM 742 O O . GLU A 1 93 ? -0.881 -5.275 13.911 1.00 91.56 93 GLU A O 1
ATOM 747 N N . ASN A 1 94 ? -2.632 -6.444 13.128 1.00 93.62 94 ASN A N 1
ATOM 748 C CA . ASN A 1 94 ? -1.915 -7.690 12.854 1.00 93.62 94 ASN A CA 1
ATOM 749 C C . ASN A 1 94 ? -1.395 -7.777 11.407 1.00 93.62 94 ASN A C 1
ATOM 751 O O . ASN A 1 94 ? -0.800 -8.784 11.032 1.00 93.62 94 ASN A O 1
ATOM 755 N N . GLY A 1 95 ? -1.602 -6.735 10.594 1.00 93.56 95 GLY A N 1
ATOM 756 C CA . GLY A 1 95 ? -1.152 -6.667 9.205 1.00 93.56 95 GLY A CA 1
ATOM 757 C C . GLY A 1 95 ? -2.295 -6.680 8.191 1.00 93.56 95 GLY A C 1
ATOM 758 O O . GLY A 1 95 ? -3.438 -6.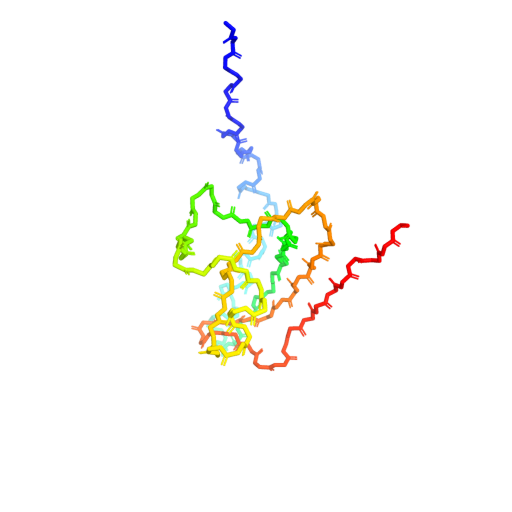335 8.499 1.00 93.56 95 GLY A O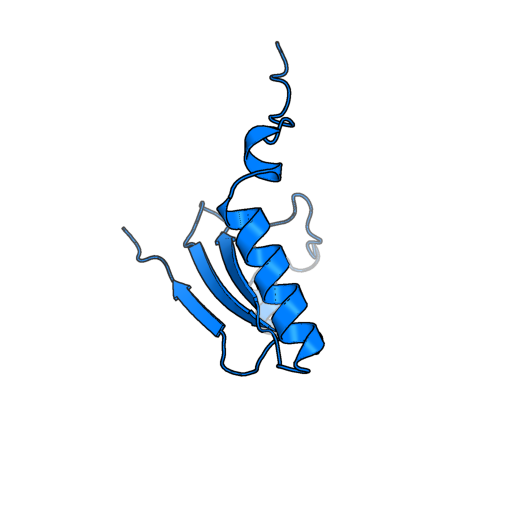 1
ATOM 759 N N . PHE A 1 96 ? -1.965 -7.027 6.947 1.00 94.50 96 PHE A N 1
ATOM 760 C CA . PHE A 1 96 ? -2.932 -7.076 5.851 1.00 94.50 96 PHE A CA 1
ATOM 761 C C . PHE A 1 96 ? -3.838 -8.300 5.953 1.00 94.50 96 PHE A C 1
ATOM 763 O O . PHE A 1 96 ? -3.401 -9.381 6.345 1.00 94.50 96 PHE A O 1
ATOM 770 N N . VAL A 1 97 ? -5.101 -8.122 5.570 1.00 94.81 97 VAL A N 1
ATOM 771 C CA . VAL A 1 97 ? -6.061 -9.222 5.485 1.00 94.81 97 VAL A CA 1
ATOM 772 C C . VAL A 1 97 ? -5.893 -9.903 4.129 1.00 94.81 97 VAL A C 1
ATOM 774 O O . VAL A 1 97 ? -6.000 -9.256 3.087 1.00 94.81 97 VAL A O 1
ATOM 777 N N . GLU A 1 98 ? -5.618 -11.203 4.128 1.00 94.94 98 GLU A N 1
ATOM 778 C CA . GLU A 1 98 ? -5.465 -11.977 2.894 1.00 94.94 98 GLU A CA 1
ATOM 779 C C . GLU A 1 98 ? -6.758 -11.955 2.060 1.00 94.94 98 GLU A C 1
ATOM 781 O O . GLU A 1 98 ? -7.857 -12.104 2.597 1.00 94.94 98 GLU A O 1
ATOM 786 N N . GLY A 1 99 ? -6.632 -11.729 0.748 1.00 93.81 99 GLY A N 1
ATOM 787 C CA . GLY A 1 99 ? -7.766 -11.648 -0.180 1.00 93.81 99 GLY A CA 1
ATOM 788 C C . GLY A 1 99 ? -8.619 -10.383 -0.050 1.00 93.81 99 GLY A C 1
ATOM 789 O O . GLY A 1 99 ? -9.710 -10.323 -0.613 1.00 93.81 99 GLY A O 1
ATOM 790 N N . SER A 1 100 ? -8.153 -9.383 0.703 1.00 93.62 100 SER A N 1
ATOM 791 C CA . SER A 1 100 ? -8.834 -8.090 0.862 1.00 93.62 100 SER A CA 1
ATOM 792 C C . SER A 1 100 ? -8.294 -6.986 -0.053 1.00 93.62 100 SER A C 1
ATOM 794 O O . SER A 1 100 ? -8.624 -5.809 0.124 1.00 93.62 100 SER A O 1
ATOM 796 N N . ASP A 1 101 ? -7.432 -7.349 -0.998 1.00 93.06 101 ASP A N 1
ATOM 797 C CA . ASP A 1 101 ? -6.891 -6.453 -2.001 1.00 93.06 101 ASP A CA 1
ATOM 798 C C . ASP A 1 101 ? -7.753 -6.429 -3.268 1.00 93.06 101 ASP A C 1
ATOM 800 O O . ASP A 1 101 ? -8.254 -7.450 -3.736 1.00 93.06 101 ASP A O 1
ATOM 804 N N . ASP A 1 102 ? -7.901 -5.237 -3.842 1.00 94.69 102 ASP A N 1
ATOM 805 C CA . ASP A 1 102 ? -8.479 -5.048 -5.168 1.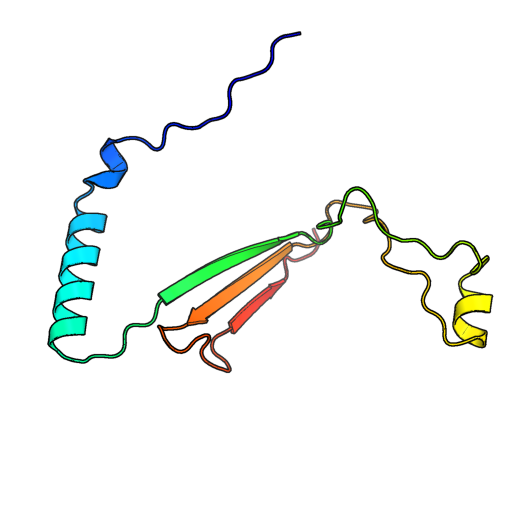00 94.69 102 ASP A CA 1
ATOM 806 C C . ASP A 1 102 ? -7.543 -4.178 -6.012 1.00 94.69 102 ASP A C 1
ATOM 808 O O . ASP A 1 102 ? -7.085 -3.108 -5.591 1.00 94.69 102 ASP A O 1
ATOM 812 N N . ILE A 1 103 ? -7.216 -4.664 -7.209 1.00 93.12 103 ILE A N 1
ATOM 813 C CA . ILE A 1 103 ? -6.210 -4.069 -8.088 1.00 93.12 103 ILE A CA 1
ATOM 814 C C . ILE A 1 103 ? -6.874 -3.637 -9.387 1.00 93.12 103 ILE A C 1
ATOM 816 O O . ILE A 1 103 ? -7.038 -4.409 -10.339 1.00 93.12 103 ILE A O 1
ATOM 820 N N . PHE A 1 104 ? -7.144 -2.341 -9.485 1.00 92.00 104 PHE A N 1
ATOM 821 C CA . PHE A 1 104 ? -7.683 -1.742 -10.694 1.00 92.00 104 PHE A CA 1
ATOM 822 C C . PHE A 1 104 ? -6.559 -1.323 -11.633 1.00 92.00 104 PHE A C 1
ATOM 824 O O . PHE A 1 104 ? -5.690 -0.511 -11.305 1.00 92.00 104 PHE A O 1
ATOM 831 N N . LYS A 1 105 ? -6.604 -1.844 -12.859 1.00 89.62 105 LYS A N 1
ATOM 832 C CA . LYS A 1 105 ? -5.694 -1.443 -13.937 1.00 89.62 105 LYS A CA 1
ATOM 833 C C . LYS A 1 105 ? -6.370 -0.385 -14.796 1.00 89.62 105 LYS A C 1
ATOM 835 O O . LYS A 1 105 ? -7.423 -0.641 -15.379 1.00 89.62 105 LYS A O 1
ATOM 840 N N . SER A 1 106 ? -5.753 0.788 -14.935 1.00 83.19 106 SER A N 1
ATOM 841 C CA . SER A 1 106 ? -6.273 1.821 -15.836 1.00 83.19 106 SER A CA 1
ATOM 842 C C . SER A 1 106 ? -6.313 1.306 -17.282 1.00 83.19 106 SER A C 1
ATOM 844 O O . SER A 1 106 ? -5.312 0.763 -17.767 1.00 83.19 106 SER A O 1
ATOM 846 N N . LYS A 1 107 ? -7.429 1.519 -17.992 1.00 79.62 107 LYS A N 1
ATOM 847 C CA . LYS A 1 107 ? -7.534 1.210 -19.427 1.00 79.62 107 LYS A CA 1
ATOM 848 C C . LYS A 1 107 ? -6.536 2.047 -20.235 1.00 79.62 107 LYS A C 1
ATOM 850 O O . LYS A 1 107 ? -6.188 3.163 -19.847 1.00 79.62 107 LYS A O 1
ATOM 855 N N . ASN A 1 108 ? -6.094 1.504 -21.368 1.00 65.69 108 ASN A N 1
ATOM 856 C CA . ASN A 1 108 ? -5.457 2.331 -22.390 1.00 65.69 108 ASN A CA 1
ATOM 857 C C . ASN A 1 108 ? -6.498 3.298 -22.954 1.00 65.69 108 ASN A C 1
ATOM 859 O O . ASN A 1 108 ? -7.659 2.915 -23.109 1.00 65.69 108 ASN A O 1
ATOM 863 N N . ARG A 1 109 ? -6.069 4.528 -23.231 1.00 59.03 109 ARG A N 1
ATOM 864 C CA . ARG A 1 109 ? -6.828 5.430 -24.090 1.00 59.03 109 ARG A CA 1
ATOM 865 C C . ARG A 1 109 ? -6.621 5.036 -25.546 1.00 59.03 109 ARG A C 1
ATOM 867 O O . ARG A 1 109 ? -5.513 4.528 -25.838 1.00 59.03 109 ARG A O 1
#

Foldseek 3Di:
DDDDDDPPDPDPCVCPDPVVVVVVVVVVVCVVVVHFDKDKDKDKDWPQPDDPDDDADPVCPDPVSCVVVVHDRDDDHDPDSDKMWIWMFMDGPVGTDPPRIDIDIDDDD